Protein AF-A0A8T3YJ23-F1 (afdb_monomer)

pLDDT: mean 70.19, std 19.35, range [35.41, 94.62]

Radius of gyration: 17.95 Å; Cα contacts (8 Å, |Δi|>4): 116; chains: 1; bounding box: 32×32×65 Å

Structure (mmCIF, N/CA/C/O backbone):
data_AF-A0A8T3YJ23-F1
#
_entry.id   AF-A0A8T3YJ23-F1
#
loop_
_atom_site.group_PDB
_atom_site.id
_atom_site.type_symbol
_atom_site.label_atom_id
_atom_site.label_alt_id
_atom_site.label_comp_id
_atom_site.label_asym_id
_atom_site.label_entity_id
_atom_site.label_seq_id
_atom_site.pdbx_PDB_ins_code
_atom_site.Cartn_x
_atom_site.Cartn_y
_atom_site.Cartn_z
_atom_site.occupancy
_atom_site.B_iso_or_equiv
_atom_site.auth_seq_id
_atom_site.auth_comp_id
_atom_site.auth_asym_id
_atom_site.auth_atom_id
_atom_site.pdbx_PDB_model_num
ATOM 1 N N . MET A 1 1 ? -5.416 -10.259 17.444 1.00 73.50 1 MET A N 1
ATOM 2 C CA . MET A 1 1 ? -4.802 -8.979 17.031 1.00 73.50 1 MET A CA 1
ATOM 3 C C . MET A 1 1 ? -5.913 -8.000 16.677 1.00 73.50 1 MET A C 1
ATOM 5 O O . MET A 1 1 ? -6.950 -8.445 16.193 1.00 73.50 1 MET A O 1
ATOM 9 N N . GLN A 1 2 ? -5.760 -6.704 16.951 1.00 79.00 2 GLN A N 1
ATOM 10 C CA . GLN A 1 2 ? -6.809 -5.721 16.630 1.00 79.00 2 GLN A CA 1
ATOM 11 C C . GLN A 1 2 ? -7.000 -5.553 15.119 1.00 79.00 2 GLN A C 1
ATOM 13 O O . GLN A 1 2 ? -8.132 -5.437 14.654 1.00 79.00 2 GLN A O 1
ATOM 18 N N . LEU A 1 3 ? -5.911 -5.655 14.355 1.00 83.75 3 LEU A N 1
ATOM 19 C CA . LEU A 1 3 ? -5.931 -5.581 12.898 1.00 83.75 3 LEU A CA 1
ATOM 20 C C . LEU A 1 3 ? -6.882 -6.609 12.268 1.00 83.75 3 LEU A C 1
ATOM 22 O O . LEU A 1 3 ? -7.741 -6.259 11.462 1.00 83.75 3 LEU A O 1
ATOM 26 N N . THR A 1 4 ? -6.794 -7.872 12.694 1.00 85.56 4 THR A N 1
ATOM 27 C CA . THR A 1 4 ? -7.665 -8.934 12.171 1.00 85.56 4 THR A CA 1
ATOM 28 C C . THR A 1 4 ? -9.125 -8.728 12.564 1.00 85.56 4 THR A C 1
ATOM 30 O O . THR A 1 4 ? -10.010 -9.089 11.797 1.00 85.56 4 THR A O 1
ATOM 33 N N . ARG A 1 5 ? -9.407 -8.097 13.713 1.00 84.00 5 ARG A N 1
ATOM 34 C CA . ARG A 1 5 ? -10.780 -7.717 14.090 1.00 84.00 5 ARG A CA 1
ATOM 35 C C . ARG A 1 5 ? -11.336 -6.616 13.190 1.00 84.00 5 ARG A C 1
ATOM 37 O O . ARG A 1 5 ? -12.499 -6.702 12.814 1.00 84.00 5 ARG A O 1
ATOM 44 N N . ALA A 1 6 ? -10.520 -5.624 12.834 1.00 82.38 6 ALA A N 1
ATOM 45 C CA . ALA A 1 6 ? -10.919 -4.573 11.902 1.00 82.38 6 ALA A CA 1
ATOM 46 C C . ALA A 1 6 ? -11.232 -5.154 10.513 1.00 82.38 6 ALA A C 1
ATOM 48 O O . ALA A 1 6 ? -12.313 -4.917 9.982 1.00 82.38 6 ALA A O 1
ATOM 49 N N . LEU A 1 7 ? -10.341 -5.997 9.978 1.00 86.00 7 LEU A N 1
ATOM 50 C CA . LEU A 1 7 ? -10.494 -6.640 8.664 1.00 86.00 7 LEU A CA 1
ATOM 51 C C . LEU A 1 7 ? -11.601 -7.702 8.607 1.00 86.00 7 LEU A C 1
ATOM 53 O O . LEU A 1 7 ? -12.089 -8.008 7.527 1.00 86.00 7 LEU A O 1
ATOM 57 N N . ARG A 1 8 ? -12.037 -8.259 9.741 1.00 91.00 8 ARG A N 1
ATOM 58 C CA . ARG A 1 8 ? -13.138 -9.238 9.762 1.00 91.00 8 ARG A CA 1
ATOM 59 C C . ARG A 1 8 ? -14.501 -8.607 9.475 1.00 91.00 8 ARG A C 1
ATOM 61 O O . ARG A 1 8 ? -15.426 -9.309 9.081 1.00 91.00 8 ARG A O 1
ATOM 68 N N . ALA A 1 9 ? -14.646 -7.301 9.684 1.00 89.25 9 ALA A N 1
ATOM 69 C CA . ALA A 1 9 ? -15.871 -6.591 9.350 1.00 89.25 9 ALA A CA 1
ATOM 70 C C . ALA A 1 9 ? -15.861 -6.198 7.856 1.00 89.25 9 ALA A C 1
ATOM 72 O O . ALA A 1 9 ? -14.960 -5.469 7.425 1.00 89.25 9 ALA A O 1
ATOM 73 N N . PRO A 1 10 ? -16.874 -6.612 7.065 1.00 89.62 10 PRO A N 1
ATOM 74 C CA . PRO A 1 10 ? -16.835 -6.529 5.602 1.00 89.62 10 PRO A CA 1
ATOM 75 C C . PRO A 1 10 ? -16.703 -5.091 5.099 1.00 8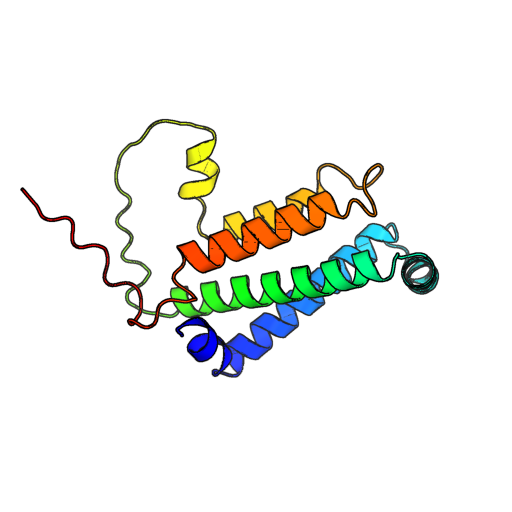9.62 10 PRO A C 1
ATOM 77 O O . PRO A 1 10 ? -15.980 -4.837 4.144 1.00 89.62 10 PRO A O 1
ATOM 80 N N . ARG A 1 11 ? -17.310 -4.123 5.798 1.00 90.81 11 ARG A N 1
ATOM 81 C CA . ARG A 1 11 ? -17.198 -2.694 5.463 1.00 90.81 11 ARG A CA 1
ATOM 82 C C . ARG A 1 11 ? -15.753 -2.181 5.463 1.00 90.81 11 ARG A C 1
ATOM 84 O O . ARG A 1 11 ? -15.382 -1.392 4.605 1.00 90.81 11 ARG A O 1
ATOM 91 N N . TYR A 1 12 ? -14.930 -2.637 6.407 1.00 89.25 12 TYR A N 1
ATOM 92 C CA . TYR A 1 12 ? -13.538 -2.202 6.535 1.00 89.25 12 TYR A CA 1
ATOM 93 C C . TYR A 1 12 ? -12.613 -3.011 5.627 1.00 89.25 12 TYR A C 1
ATOM 95 O O . TYR A 1 12 ? -11.656 -2.455 5.095 1.00 89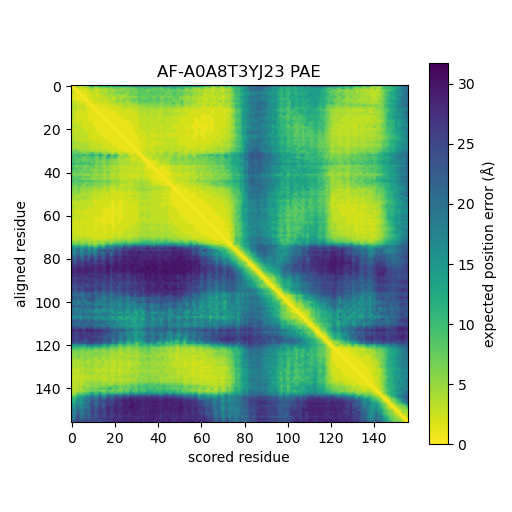.25 12 TYR A O 1
ATOM 103 N N . ALA A 1 13 ? -12.914 -4.289 5.385 1.00 91.56 13 ALA A N 1
ATOM 104 C CA . ALA A 1 13 ? -12.225 -5.069 4.360 1.00 91.56 13 ALA A CA 1
ATOM 105 C C . ALA A 1 13 ? -12.418 -4.457 2.963 1.00 91.56 13 ALA A C 1
ATOM 107 O O . ALA A 1 13 ? -11.442 -4.234 2.252 1.00 91.56 13 ALA A O 1
ATOM 108 N N . LEU A 1 14 ? -13.661 -4.104 2.611 1.00 92.69 14 LEU A N 1
ATOM 109 C CA . LEU A 1 14 ? -13.982 -3.418 1.359 1.00 92.69 14 LEU A CA 1
ATOM 110 C C . LEU A 1 14 ? -13.282 -2.064 1.270 1.00 92.69 14 LEU A C 1
ATOM 112 O O . LEU A 1 14 ? -12.700 -1.756 0.238 1.00 92.69 14 LEU A O 1
ATOM 116 N N . LEU A 1 15 ? -13.270 -1.285 2.356 1.00 90.06 15 LEU A N 1
ATOM 117 C CA . LEU A 1 15 ? -12.561 -0.006 2.383 1.00 90.06 15 LEU A CA 1
ATOM 118 C C . LEU A 1 15 ? -11.045 -0.180 2.208 1.00 90.06 15 LEU A C 1
ATOM 120 O O . LEU A 1 15 ? -10.427 0.613 1.505 1.00 90.06 15 LEU A O 1
ATOM 124 N N . ALA A 1 16 ? -10.450 -1.227 2.789 1.00 92.56 16 ALA A N 1
ATOM 125 C CA . ALA A 1 16 ? -9.035 -1.540 2.595 1.00 92.56 16 ALA A CA 1
ATOM 126 C C . ALA A 1 16 ? -8.734 -1.893 1.133 1.00 92.56 16 ALA A C 1
ATOM 128 O O . ALA A 1 16 ? -7.801 -1.342 0.555 1.00 92.56 16 ALA A O 1
ATOM 129 N N . ALA A 1 17 ? -9.541 -2.772 0.533 1.00 94.62 17 ALA A N 1
ATOM 130 C CA . ALA A 1 17 ? -9.383 -3.185 -0.858 1.00 94.62 17 ALA A CA 1
ATOM 131 C C . ALA A 1 17 ? -9.599 -2.014 -1.828 1.00 94.62 17 ALA A C 1
ATOM 133 O O . ALA A 1 17 ? -8.780 -1.795 -2.717 1.00 94.62 17 ALA A O 1
ATOM 134 N N . ALA A 1 18 ? -10.652 -1.219 -1.622 1.00 93.38 18 ALA A N 1
ATOM 135 C CA . ALA A 1 18 ? -10.951 -0.048 -2.436 1.00 93.38 18 ALA A CA 1
ATOM 136 C C . ALA A 1 18 ? -9.836 1.001 -2.347 1.00 93.38 18 ALA A C 1
ATOM 138 O O . ALA A 1 18 ? -9.401 1.513 -3.373 1.00 93.38 18 ALA A O 1
ATOM 139 N N . ALA A 1 19 ? -9.325 1.285 -1.145 1.00 90.56 19 ALA A N 1
ATOM 140 C CA . ALA A 1 19 ? -8.218 2.219 -0.960 1.00 90.56 19 ALA A CA 1
ATOM 141 C C . ALA A 1 19 ? -6.907 1.712 -1.583 1.00 90.56 19 ALA A C 1
ATOM 143 O O . ALA A 1 19 ? -6.183 2.494 -2.198 1.00 90.56 19 ALA A O 1
ATOM 144 N N . ALA A 1 20 ? -6.612 0.414 -1.459 1.00 92.88 20 ALA A N 1
ATOM 145 C CA . ALA A 1 20 ? -5.442 -0.198 -2.084 1.00 92.88 20 ALA A CA 1
ATOM 146 C C . ALA A 1 20 ? -5.519 -0.123 -3.616 1.00 92.88 20 ALA A C 1
ATOM 148 O O . ALA A 1 20 ? -4.565 0.320 -4.251 1.00 92.88 20 ALA A O 1
ATOM 149 N N . LEU A 1 21 ? -6.667 -0.484 -4.203 1.00 94.1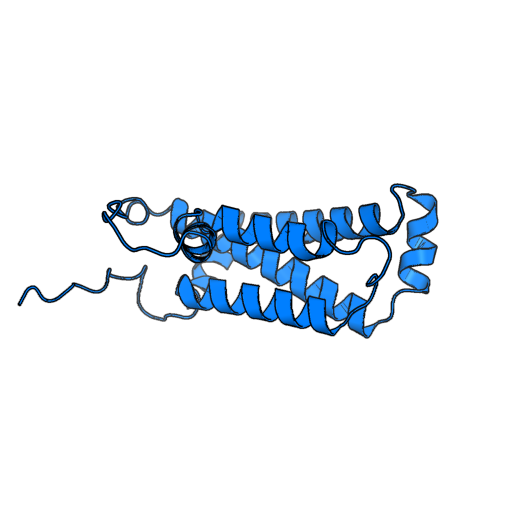2 21 LEU A N 1
ATOM 150 C CA . LEU A 1 21 ? -6.901 -0.391 -5.646 1.00 94.12 21 LEU A CA 1
ATOM 151 C C . LEU A 1 21 ? -6.841 1.055 -6.137 1.00 94.12 21 LEU A C 1
ATOM 153 O O . LEU A 1 21 ? -6.187 1.326 -7.139 1.00 94.12 21 LEU A O 1
ATOM 157 N N . ALA A 1 22 ? -7.479 1.987 -5.428 1.00 91.12 22 ALA A N 1
ATOM 158 C CA . ALA A 1 22 ? -7.456 3.400 -5.785 1.00 91.12 22 ALA A CA 1
ATOM 159 C C . ALA A 1 22 ? -6.024 3.946 -5.809 1.00 91.12 22 ALA A C 1
ATOM 161 O O . ALA A 1 22 ? -5.647 4.610 -6.769 1.00 91.12 22 ALA A O 1
ATOM 162 N N . LEU A 1 23 ? -5.205 3.626 -4.800 1.00 87.38 23 LEU A N 1
ATOM 163 C CA . LEU A 1 23 ? -3.798 4.023 -4.781 1.00 87.38 23 LEU A CA 1
ATOM 164 C C . LEU A 1 23 ? -2.990 3.341 -5.891 1.00 87.38 23 LEU A C 1
ATOM 166 O O . LEU A 1 23 ? -2.194 4.002 -6.555 1.00 87.38 23 LEU A O 1
ATOM 170 N N . PHE A 1 24 ? -3.202 2.042 -6.110 1.00 89.69 24 PHE A N 1
ATOM 171 C CA . PHE A 1 24 ? -2.532 1.299 -7.175 1.00 89.69 24 PHE A CA 1
ATOM 172 C C . PHE A 1 24 ? -2.756 1.967 -8.536 1.00 89.69 24 PHE A C 1
ATOM 174 O O . PHE A 1 24 ? -1.797 2.302 -9.231 1.00 89.69 24 PHE A O 1
ATOM 181 N N . TRP A 1 25 ? -4.021 2.224 -8.875 1.00 89.44 25 TRP A N 1
ATOM 182 C CA . TRP A 1 25 ? -4.403 2.847 -10.137 1.00 89.44 25 TRP A CA 1
ATOM 183 C C . TRP A 1 25 ? -3.963 4.300 -10.235 1.00 89.44 25 TRP A C 1
ATOM 185 O O . TRP A 1 25 ? -3.465 4.698 -11.282 1.00 89.44 25 TRP A O 1
ATOM 195 N N . LEU A 1 26 ? -4.094 5.082 -9.161 1.00 86.75 26 LEU A N 1
ATOM 196 C CA . LEU A 1 26 ? -3.646 6.473 -9.142 1.00 86.75 26 LEU A CA 1
ATOM 197 C C . LEU A 1 26 ? -2.148 6.574 -9.436 1.00 86.75 26 LEU A C 1
ATOM 199 O O . LEU A 1 26 ? -1.729 7.395 -10.250 1.00 86.75 26 LEU A O 1
ATOM 203 N N . TYR A 1 27 ? -1.345 5.720 -8.803 1.00 83.00 27 TYR A N 1
ATOM 204 C CA . TYR A 1 27 ? 0.092 5.702 -9.027 1.00 83.00 27 TYR A CA 1
ATOM 205 C C . TYR A 1 27 ? 0.431 5.223 -10.436 1.00 83.00 27 TYR A C 1
ATOM 207 O O . TYR A 1 27 ? 1.174 5.917 -11.126 1.00 83.00 27 TYR A O 1
ATOM 215 N N . ALA A 1 28 ? -0.142 4.096 -10.881 1.00 86.12 28 ALA A N 1
ATOM 216 C CA . ALA A 1 28 ? 0.063 3.585 -12.233 1.00 86.12 28 ALA A CA 1
ATOM 217 C C . ALA A 1 28 ? -0.247 4.683 -13.255 1.00 86.12 28 ALA A C 1
ATOM 219 O O . ALA A 1 28 ? 0.630 5.063 -14.018 1.00 86.12 28 ALA A O 1
ATOM 220 N N . TYR A 1 29 ? -1.428 5.297 -13.167 1.00 84.88 29 TYR A N 1
ATOM 221 C CA . TYR A 1 29 ? -1.864 6.386 -14.037 1.00 84.88 29 TYR A CA 1
ATOM 222 C C . TYR A 1 29 ? -0.927 7.605 -14.010 1.00 84.88 29 TYR A C 1
ATOM 224 O O . TYR A 1 29 ? -0.601 8.155 -15.064 1.00 84.88 29 TYR A O 1
ATOM 232 N N . SER A 1 30 ? -0.434 7.996 -12.829 1.00 82.00 30 SER A N 1
ATOM 233 C CA . SER A 1 30 ? 0.531 9.097 -12.698 1.00 82.00 30 SER A CA 1
ATOM 234 C C . SER A 1 30 ? 1.894 8.785 -13.329 1.00 82.00 30 SER A C 1
ATOM 236 O O . SER A 1 30 ? 2.505 9.669 -13.925 1.00 82.00 30 SER A O 1
ATOM 238 N N . GLN A 1 31 ? 2.356 7.531 -13.252 1.00 82.19 31 GLN A N 1
ATOM 239 C CA . GLN A 1 31 ? 3.624 7.090 -13.843 1.00 82.19 31 GLN A CA 1
ATOM 240 C C . GLN A 1 31 ? 3.562 7.044 -15.367 1.00 82.19 31 GLN A C 1
ATOM 242 O O . GLN A 1 31 ? 4.574 7.253 -16.030 1.00 82.19 31 GLN A O 1
ATOM 247 N N . VAL A 1 32 ? 2.373 6.826 -15.932 1.00 84.69 32 VAL A N 1
ATOM 248 C CA . VAL A 1 32 ? 2.172 6.861 -17.383 1.00 84.69 32 VAL A CA 1
ATOM 249 C C . VAL A 1 32 ? 1.888 8.255 -17.946 1.00 84.69 32 VAL A C 1
ATOM 251 O O . VAL A 1 32 ? 1.375 8.381 -19.058 1.00 84.69 32 VAL A O 1
ATOM 254 N N . LEU A 1 33 ? 2.218 9.313 -17.193 1.00 81.12 33 LEU A N 1
ATOM 255 C CA . LEU A 1 33 ? 1.980 10.710 -17.576 1.00 81.12 33 LEU A CA 1
ATOM 256 C C . LEU A 1 33 ? 0.523 10.965 -17.988 1.00 81.12 33 LEU A C 1
ATOM 258 O O . LEU A 1 33 ? 0.260 11.759 -18.888 1.00 81.12 33 LEU A O 1
ATOM 262 N N . PHE A 1 34 ? -0.425 10.297 -17.323 1.00 81.62 34 PHE A N 1
ATOM 263 C CA . PHE A 1 34 ? -1.860 10.422 -17.586 1.00 81.62 34 PHE A CA 1
ATOM 264 C C . PHE A 1 34 ? -2.311 9.889 -18.967 1.00 81.62 34 PHE A C 1
ATOM 266 O O . PHE A 1 34 ? -3.429 10.166 -19.401 1.00 81.62 34 PHE A O 1
ATOM 273 N N . ILE A 1 35 ? -1.486 9.083 -19.652 1.00 87.50 35 ILE A N 1
ATOM 274 C CA . ILE A 1 35 ? -1.814 8.460 -20.946 1.00 87.50 35 ILE A CA 1
ATOM 275 C C . ILE A 1 35 ? -2.165 6.980 -20.740 1.00 87.50 35 ILE A C 1
ATOM 277 O O . ILE A 1 35 ? -1.288 6.133 -20.580 1.00 87.50 35 ILE A O 1
ATOM 281 N N . TRP A 1 36 ? -3.459 6.643 -20.800 1.00 85.75 36 TRP A N 1
ATOM 282 C CA . TRP A 1 36 ? -3.961 5.272 -20.580 1.00 85.75 36 TRP A CA 1
ATOM 283 C C . TRP A 1 36 ? -3.376 4.224 -21.536 1.00 85.75 36 TRP A C 1
ATOM 285 O O . TRP A 1 36 ? -3.183 3.078 -21.145 1.00 85.75 36 TRP A O 1
ATOM 295 N N . GLN A 1 37 ? -3.055 4.614 -22.770 1.00 90.75 37 GLN A N 1
ATOM 296 C CA . GLN A 1 37 ? -2.521 3.716 -23.805 1.00 90.75 37 GLN A CA 1
ATOM 297 C C . GLN A 1 37 ? -1.123 3.181 -23.473 1.00 90.75 37 GLN A C 1
ATOM 299 O O . GLN A 1 37 ? -0.715 2.144 -23.979 1.00 90.75 37 GLN A O 1
ATOM 304 N N . ASN A 1 38 ? -0.388 3.869 -22.602 1.00 88.12 38 ASN A N 1
ATOM 305 C CA . ASN A 1 38 ? 0.973 3.490 -22.248 1.00 88.12 38 ASN A CA 1
ATOM 306 C C . ASN A 1 38 ? 1.014 2.515 -21.053 1.00 88.12 38 ASN A C 1
ATOM 308 O O . ASN A 1 38 ? 2.096 2.138 -20.603 1.00 88.12 38 ASN A O 1
ATOM 312 N N . LEU A 1 39 ? -0.141 2.140 -20.487 1.00 87.06 39 LEU A N 1
ATOM 313 C CA . LEU A 1 39 ? -0.206 1.326 -19.270 1.00 87.06 39 LEU A CA 1
ATOM 314 C C . LEU A 1 39 ? 0.350 -0.085 -19.513 1.00 87.06 39 LEU A C 1
ATOM 316 O O . LEU A 1 39 ? 1.075 -0.612 -18.668 1.00 87.06 39 LEU A O 1
ATOM 320 N N . ASP A 1 40 ? 0.113 -0.637 -20.704 1.00 88.81 40 ASP A N 1
ATOM 321 C CA . ASP A 1 40 ? 0.682 -1.914 -21.147 1.00 88.81 40 ASP A CA 1
ATOM 322 C C . ASP A 1 40 ? 2.215 -1.856 -21.195 1.00 88.81 40 ASP A C 1
ATOM 324 O O . ASP A 1 40 ? 2.900 -2.764 -20.721 1.00 88.81 40 ASP A O 1
ATOM 328 N N . LEU A 1 41 ? 2.762 -0.743 -21.697 1.00 85.69 41 LEU A N 1
ATOM 329 C CA . LEU A 1 41 ? 4.202 -0.499 -21.751 1.00 85.69 41 LEU A CA 1
ATOM 330 C C . LEU A 1 41 ? 4.794 -0.363 -20.342 1.00 85.69 41 LEU A C 1
ATOM 332 O O . LEU A 1 41 ? 5.855 -0.916 -20.056 1.00 85.69 41 LEU A O 1
ATOM 336 N N . TRP A 1 42 ? 4.093 0.329 -19.441 1.00 85.75 42 TRP A N 1
ATOM 337 C CA . TRP A 1 42 ? 4.506 0.463 -18.045 1.00 85.75 42 TRP A CA 1
ATOM 338 C C . TRP A 1 42 ? 4.565 -0.898 -17.340 1.00 85.75 42 TRP A C 1
ATOM 340 O O . TRP A 1 42 ? 5.569 -1.208 -16.701 1.00 85.75 42 TRP A O 1
ATOM 350 N N . LEU A 1 43 ? 3.545 -1.744 -17.514 1.00 86.31 43 LEU A N 1
ATOM 351 C CA . LEU A 1 43 ? 3.520 -3.110 -16.976 1.00 86.31 43 LEU A CA 1
ATOM 352 C C . LEU A 1 43 ? 4.605 -4.006 -17.587 1.00 86.31 43 LEU A C 1
ATOM 354 O O . LEU A 1 43 ? 5.169 -4.839 -16.877 1.00 86.31 43 LEU A O 1
ATOM 358 N N . ALA A 1 44 ? 4.915 -3.834 -18.873 1.00 87.00 44 ALA A N 1
ATOM 359 C CA . ALA A 1 44 ? 5.947 -4.608 -19.558 1.00 87.00 44 ALA A CA 1
ATOM 360 C C . ALA A 1 44 ? 7.371 -4.240 -19.105 1.00 87.00 44 ALA A C 1
ATOM 362 O O . ALA A 1 44 ? 8.229 -5.118 -19.002 1.00 87.00 44 ALA A O 1
ATOM 363 N N . ILE A 1 45 ? 7.627 -2.957 -18.828 1.00 86.38 45 ILE A N 1
ATOM 364 C CA . ILE A 1 45 ? 8.961 -2.444 -18.475 1.00 86.38 45 ILE A CA 1
ATOM 365 C C . ILE A 1 45 ? 9.203 -2.465 -16.957 1.00 86.38 45 ILE A C 1
ATOM 367 O O . ILE A 1 45 ? 10.353 -2.527 -16.515 1.00 86.38 45 ILE A O 1
ATOM 371 N N . ALA A 1 46 ? 8.149 -2.437 -16.135 1.00 81.81 46 ALA A N 1
ATOM 372 C CA . ALA A 1 46 ? 8.280 -2.409 -14.683 1.00 81.81 46 ALA A CA 1
ATOM 373 C C . ALA A 1 46 ? 9.046 -3.643 -14.152 1.00 81.81 46 ALA A C 1
ATOM 375 O O . ALA A 1 46 ? 8.614 -4.785 -14.346 1.00 81.81 46 ALA A O 1
ATOM 376 N N . PRO A 1 47 ? 10.151 -3.454 -13.399 1.00 86.12 47 PRO A N 1
ATOM 377 C CA . PRO A 1 47 ? 10.846 -4.557 -12.752 1.00 86.12 47 PRO A CA 1
ATOM 378 C C . PRO A 1 47 ? 9.892 -5.310 -11.822 1.00 86.12 47 PRO A C 1
ATOM 380 O O . PRO A 1 47 ? 9.296 -4.712 -10.922 1.00 86.12 47 PRO A O 1
ATOM 383 N N . ARG A 1 48 ? 9.788 -6.635 -11.988 1.00 86.62 48 ARG A N 1
ATOM 384 C CA . ARG A 1 48 ? 8.850 -7.488 -11.227 1.00 86.62 48 ARG A CA 1
ATOM 385 C C . ARG A 1 48 ? 8.965 -7.306 -9.710 1.00 86.62 48 ARG A C 1
ATOM 387 O O . ARG A 1 48 ? 7.958 -7.323 -9.010 1.00 86.62 48 ARG A O 1
ATOM 394 N N . VAL A 1 49 ? 10.183 -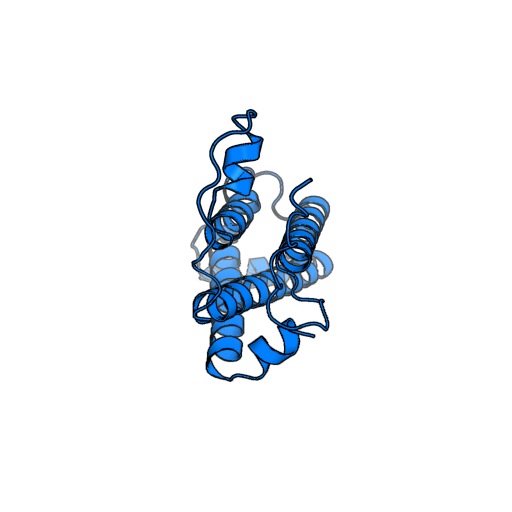7.086 -9.208 1.00 86.94 49 VAL A N 1
ATOM 395 C CA . VAL A 1 49 ? 10.451 -6.829 -7.782 1.00 86.94 49 VAL A CA 1
ATOM 396 C C . VAL A 1 49 ? 9.805 -5.523 -7.319 1.00 86.94 49 VAL A C 1
ATOM 398 O O . VAL A 1 49 ? 9.144 -5.493 -6.284 1.00 86.94 49 VAL A O 1
ATOM 401 N N . ASN A 1 50 ? 9.944 -4.450 -8.098 1.00 83.81 50 ASN A N 1
ATOM 402 C CA . ASN A 1 50 ? 9.357 -3.156 -7.760 1.00 83.81 50 ASN A CA 1
ATOM 403 C C . ASN A 1 50 ? 7.837 -3.171 -7.886 1.00 83.81 50 ASN A C 1
ATOM 405 O O . ASN A 1 50 ? 7.163 -2.598 -7.036 1.00 83.81 50 ASN A O 1
ATOM 409 N N . LEU A 1 51 ? 7.301 -3.879 -8.882 1.00 86.94 51 LEU A N 1
ATOM 410 C CA . LEU A 1 51 ? 5.864 -4.103 -8.999 1.00 86.94 51 LEU A CA 1
ATOM 411 C C . LEU A 1 51 ? 5.324 -4.849 -7.768 1.00 86.94 51 LEU A C 1
ATOM 413 O O . LEU A 1 51 ? 4.329 -4.432 -7.181 1.00 86.94 51 LEU A O 1
ATOM 417 N N . GLY A 1 52 ? 6.019 -5.901 -7.321 1.00 90.19 52 GLY A N 1
ATOM 418 C CA . GLY A 1 52 ? 5.668 -6.636 -6.104 1.00 90.19 52 GLY A CA 1
ATOM 419 C C . GLY A 1 52 ? 5.699 -5.761 -4.847 1.00 90.19 52 GLY A C 1
ATOM 420 O O . GLY A 1 52 ? 4.750 -5.774 -4.063 1.00 90.19 52 GLY A O 1
ATOM 421 N N . LEU A 1 53 ? 6.746 -4.948 -4.676 1.00 87.31 53 LEU A N 1
ATOM 422 C CA . LEU A 1 53 ? 6.838 -3.987 -3.571 1.00 87.31 53 LEU A CA 1
ATOM 423 C C . LEU A 1 53 ? 5.731 -2.936 -3.626 1.00 87.31 53 LEU A C 1
ATOM 425 O O . LEU A 1 53 ? 5.178 -2.578 -2.590 1.00 87.31 53 LEU A O 1
ATOM 429 N N . PHE A 1 54 ? 5.378 -2.468 -4.819 1.00 86.25 54 PHE A N 1
ATOM 430 C CA . PHE A 1 54 ? 4.308 -1.501 -5.005 1.00 86.25 54 PHE A CA 1
ATOM 431 C C . PHE A 1 54 ? 2.928 -2.089 -4.662 1.00 86.25 54 PHE A C 1
ATOM 433 O O . PHE A 1 54 ? 2.123 -1.454 -3.975 1.00 86.25 54 PHE A O 1
ATOM 440 N N . ILE A 1 55 ? 2.668 -3.339 -5.053 1.00 90.81 55 ILE A N 1
ATOM 441 C CA . ILE A 1 55 ? 1.462 -4.075 -4.649 1.00 90.81 55 ILE A CA 1
ATOM 442 C C . ILE A 1 55 ? 1.428 -4.250 -3.122 1.00 90.81 55 ILE A C 1
ATOM 444 O O . ILE A 1 55 ? 0.408 -3.983 -2.488 1.00 90.81 55 ILE A O 1
ATOM 448 N N . ALA A 1 56 ? 2.548 -4.631 -2.501 1.00 90.75 56 ALA A N 1
ATOM 449 C CA . ALA A 1 56 ? 2.630 -4.760 -1.047 1.00 90.75 56 ALA A CA 1
ATOM 450 C C . ALA A 1 56 ? 2.391 -3.418 -0.332 1.00 90.75 56 ALA A C 1
ATOM 452 O O . ALA A 1 56 ? 1.651 -3.355 0.651 1.00 90.75 56 ALA A O 1
ATOM 453 N N . PHE A 1 57 ? 2.976 -2.335 -0.846 1.00 87.50 57 PHE A N 1
ATOM 454 C CA . PHE A 1 57 ? 2.797 -0.980 -0.332 1.00 87.50 57 PHE A CA 1
ATOM 455 C C . PHE A 1 57 ? 1.340 -0.517 -0.425 1.00 87.50 57 PHE A C 1
ATOM 457 O O . PHE A 1 57 ? 0.775 -0.070 0.572 1.00 87.50 57 PHE A O 1
ATOM 464 N N . SER A 1 58 ? 0.705 -0.665 -1.590 1.00 89.38 58 SER A N 1
ATOM 465 C CA . SER A 1 58 ? -0.699 -0.284 -1.791 1.00 89.38 58 SER A CA 1
ATOM 466 C C . SER A 1 58 ? -1.652 -1.096 -0.908 1.00 89.38 58 SER A C 1
ATOM 468 O O . SER A 1 58 ? -2.553 -0.523 -0.288 1.00 89.38 58 SER A O 1
ATOM 470 N N . ALA A 1 59 ? -1.408 -2.400 -0.746 1.00 92.56 59 ALA A N 1
ATOM 471 C CA . ALA A 1 59 ? -2.152 -3.240 0.189 1.00 92.56 59 ALA A CA 1
ATOM 472 C C . ALA A 1 59 ? -1.994 -2.763 1.645 1.00 92.56 59 ALA A C 1
ATOM 474 O O . ALA A 1 59 ? -2.989 -2.572 2.349 1.00 92.56 59 ALA A O 1
ATOM 475 N N . LEU A 1 60 ? -0.759 -2.511 2.096 1.00 89.19 60 LEU A N 1
ATOM 476 C CA . LEU A 1 60 ? -0.478 -1.991 3.440 1.00 89.19 60 LEU A CA 1
ATOM 477 C C . LEU A 1 60 ? -1.112 -0.621 3.675 1.00 89.19 60 LEU A C 1
ATOM 479 O O . LEU A 1 60 ? -1.63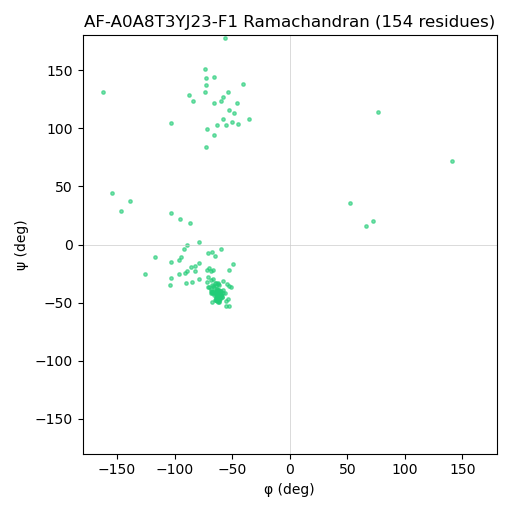7 -0.364 4.760 1.00 89.19 60 LEU A O 1
ATOM 483 N N . PHE A 1 61 ? -1.106 0.247 2.669 1.00 87.94 61 PHE A N 1
ATOM 484 C CA . PHE A 1 61 ? -1.756 1.547 2.729 1.00 87.94 61 PHE A CA 1
ATOM 485 C C . PHE A 1 61 ? -3.268 1.408 2.938 1.00 87.94 61 PHE A C 1
ATOM 487 O O . PHE A 1 61 ? -3.818 2.000 3.870 1.00 87.94 61 PHE A O 1
ATOM 494 N N . GLY A 1 62 ? -3.932 0.569 2.137 1.00 87.62 62 GLY A N 1
ATOM 495 C CA . GLY A 1 62 ? -5.362 0.301 2.279 1.00 87.62 62 GLY A CA 1
ATOM 496 C C . GLY A 1 62 ? -5.716 -0.274 3.652 1.00 87.62 62 GLY A C 1
ATOM 497 O O . GLY A 1 62 ? -6.648 0.195 4.310 1.00 87.62 62 GLY A O 1
ATOM 498 N N . ILE A 1 63 ? -4.920 -1.229 4.141 1.00 90.31 63 ILE A N 1
ATOM 499 C CA . ILE A 1 63 ? -5.059 -1.796 5.489 1.00 90.31 63 ILE A CA 1
ATOM 500 C C . ILE A 1 63 ? -4.910 -0.709 6.562 1.00 90.31 63 ILE A C 1
ATOM 502 O O . ILE A 1 63 ? -5.702 -0.656 7.503 1.00 90.31 63 ILE A O 1
ATOM 506 N N . THR A 1 64 ? -3.927 0.178 6.414 1.00 86.25 64 THR A N 1
ATOM 507 C CA . THR A 1 64 ? -3.664 1.265 7.364 1.00 86.25 64 THR A CA 1
ATOM 508 C C . THR A 1 64 ? -4.828 2.251 7.419 1.00 86.25 64 THR A C 1
ATOM 510 O O . THR A 1 64 ? -5.318 2.548 8.509 1.00 86.25 64 THR A O 1
ATOM 513 N N . LEU A 1 65 ? -5.334 2.704 6.267 1.00 85.69 65 LEU A N 1
ATOM 514 C CA . LEU A 1 65 ? -6.502 3.590 6.207 1.00 85.69 65 LEU A CA 1
ATOM 515 C C . LEU A 1 65 ? -7.755 2.935 6.790 1.00 85.69 65 LEU A C 1
ATOM 517 O O . LEU A 1 65 ? -8.488 3.557 7.560 1.00 85.69 65 LEU A O 1
ATOM 521 N N . SER A 1 66 ? -7.984 1.666 6.466 1.00 87.81 66 SER A N 1
ATOM 522 C CA . SER A 1 66 ? -9.111 0.904 6.994 1.00 87.81 66 SER A CA 1
ATOM 523 C C . SER A 1 66 ? -9.054 0.751 8.510 1.00 87.81 66 SER A C 1
ATOM 525 O O . SER A 1 66 ? -10.043 0.994 9.207 1.00 87.81 66 SER A O 1
ATOM 527 N N . TYR A 1 67 ? -7.876 0.439 9.047 1.00 85.00 67 TYR A N 1
ATOM 528 C CA . TYR A 1 67 ? -7.666 0.333 10.483 1.00 85.00 67 TYR A CA 1
ATOM 529 C C . TYR A 1 67 ? -7.873 1.675 11.199 1.00 85.00 67 TYR A C 1
ATOM 531 O O . TYR A 1 67 ? -8.511 1.731 12.250 1.00 85.00 67 TYR A O 1
ATOM 539 N N . GLN A 1 68 ? -7.416 2.779 10.607 1.00 81.81 68 GLN A N 1
ATOM 540 C CA . GLN A 1 68 ? -7.678 4.121 11.127 1.00 81.81 68 GLN A CA 1
ATOM 541 C C . GLN A 1 68 ? -9.171 4.474 11.115 1.00 81.81 68 GLN A C 1
ATOM 543 O O . GLN A 1 68 ? -9.679 5.028 12.093 1.00 81.81 68 GLN A O 1
ATOM 548 N N . ALA A 1 69 ? -9.891 4.131 10.044 1.00 82.38 69 ALA A N 1
ATOM 549 C CA . ALA A 1 69 ? -11.338 4.318 9.964 1.00 82.38 69 ALA A CA 1
ATOM 550 C C . ALA A 1 69 ? -12.076 3.479 11.023 1.00 82.38 69 ALA A C 1
ATOM 552 O O . ALA A 1 69 ? -13.023 3.958 11.650 1.00 82.38 69 ALA A O 1
ATOM 553 N N . TRP A 1 70 ? -11.617 2.249 11.273 1.00 83.31 70 TRP A N 1
ATOM 554 C CA . TRP A 1 70 ? -12.138 1.392 12.339 1.00 83.31 70 TRP A CA 1
ATOM 555 C C . TRP A 1 70 ? -11.900 1.984 13.729 1.00 83.31 70 TRP A C 1
ATOM 557 O O . TRP A 1 70 ? -12.824 2.008 14.539 1.00 83.31 70 TRP A O 1
ATOM 567 N N . LEU A 1 71 ? -10.702 2.512 13.997 1.00 78.94 71 LEU A N 1
ATOM 568 C CA . LEU A 1 71 ? -10.388 3.176 15.264 1.00 78.94 71 LEU A CA 1
ATOM 569 C C . LEU A 1 71 ? -11.250 4.423 15.487 1.00 78.94 71 LEU A C 1
ATOM 571 O O . LEU A 1 71 ? -11.787 4.592 16.577 1.00 78.94 71 LEU A O 1
ATOM 575 N N . ARG A 1 72 ? -11.444 5.268 14.464 1.00 73.88 72 ARG A N 1
ATOM 576 C CA . ARG A 1 72 ? -12.306 6.464 14.558 1.00 73.88 72 ARG A CA 1
ATOM 577 C C . ARG A 1 72 ? -13.765 6.132 14.846 1.00 73.88 72 ARG A C 1
ATOM 579 O O . ARG A 1 72 ? -14.433 6.884 15.544 1.00 73.88 72 ARG A O 1
ATOM 586 N N . ALA A 1 73 ? -14.255 5.012 14.324 1.00 73.50 73 ALA A N 1
ATOM 587 C CA . ALA A 1 73 ? -15.617 4.560 14.577 1.00 73.50 73 ALA A CA 1
ATOM 588 C C . ALA A 1 73 ? -15.829 4.056 16.017 1.00 73.50 73 ALA A C 1
ATOM 590 O O . ALA A 1 73 ? -16.964 3.766 16.396 1.00 73.50 73 ALA A O 1
ATOM 591 N N . GLN A 1 74 ? -14.768 3.930 16.826 1.00 70.12 74 GLN A N 1
ATOM 592 C CA . GLN A 1 74 ? -14.906 3.557 18.226 1.00 70.12 74 GLN A CA 1
ATOM 593 C C . GLN A 1 74 ? -15.127 4.785 19.116 1.00 70.12 74 GLN A C 1
ATOM 595 O O . GLN A 1 74 ? -14.301 5.700 19.125 1.00 70.12 74 GLN A O 1
ATOM 600 N N . PRO A 1 75 ? -16.163 4.772 19.973 1.00 55.53 75 PRO A N 1
ATOM 601 C CA . PRO A 1 75 ? -16.558 5.927 20.786 1.00 55.53 75 PRO A CA 1
ATOM 602 C C . PRO A 1 75 ? -15.512 6.360 21.832 1.00 55.53 75 PRO A C 1
ATOM 604 O O . PRO A 1 75 ? -15.641 7.426 22.421 1.00 55.53 75 PRO A O 1
ATOM 607 N N . LYS A 1 76 ? -14.455 5.568 22.066 1.00 53.22 76 LYS A N 1
ATOM 608 C CA . LYS A 1 76 ? -13.367 5.893 23.009 1.00 53.22 76 LYS A CA 1
ATOM 609 C C . LYS A 1 76 ? -12.148 6.566 22.359 1.00 53.22 76 LYS A C 1
ATOM 611 O O . LYS A 1 76 ? -11.281 7.049 23.081 1.00 53.22 76 LYS A O 1
ATOM 616 N N . ALA A 1 77 ? -12.057 6.609 21.026 1.00 49.47 77 ALA A N 1
ATOM 617 C CA . ALA A 1 77 ? -10.854 7.070 20.323 1.00 49.47 77 ALA A CA 1
ATOM 618 C C . ALA A 1 77 ? -10.742 8.605 20.194 1.00 49.47 77 ALA A C 1
ATOM 620 O O . ALA A 1 77 ? -9.644 9.124 20.005 1.00 49.47 77 ALA A O 1
ATOM 621 N N . CYS A 1 78 ? -11.842 9.349 20.363 1.00 45.41 78 CYS A N 1
ATOM 622 C CA . CYS A 1 78 ? -11.880 10.816 20.250 1.00 45.41 78 CYS A CA 1
ATOM 623 C C . CYS A 1 78 ? -11.745 11.567 21.592 1.00 45.41 78 CYS A C 1
ATOM 625 O O . CYS A 1 78 ? -12.117 12.729 21.688 1.00 45.41 78 CYS A O 1
ATOM 627 N N . SER A 1 79 ? -11.180 10.934 22.626 1.00 39.38 79 SER A N 1
ATOM 628 C CA . SER A 1 79 ? -10.818 11.585 23.900 1.00 39.38 79 SER A CA 1
ATOM 629 C C . SER A 1 79 ? -9.304 11.857 24.007 1.00 39.38 79 SER A C 1
ATOM 631 O O . SER A 1 79 ? -8.740 11.906 25.106 1.00 39.38 79 SER A O 1
ATOM 633 N N . LEU A 1 80 ? -8.605 12.026 22.882 1.00 42.84 80 LEU A N 1
ATOM 634 C CA . LEU A 1 80 ? -7.229 12.526 22.886 1.00 42.84 80 LEU A CA 1
ATOM 635 C C . LEU A 1 80 ? -7.262 14.023 23.210 1.00 42.84 80 LEU A C 1
ATOM 637 O O . LEU A 1 80 ? -7.299 14.879 22.333 1.00 42.84 80 LEU A O 1
ATOM 641 N N . LYS A 1 81 ? -7.308 14.311 24.512 1.00 36.06 81 LYS A N 1
ATOM 642 C CA . LYS A 1 81 ? -7.118 15.633 25.106 1.00 36.06 81 LYS A CA 1
ATOM 643 C C . LYS A 1 81 ? -5.850 16.227 24.489 1.00 36.06 81 LYS A C 1
ATOM 645 O O . LYS A 1 81 ? -4.769 15.676 24.699 1.00 36.06 81 LYS A O 1
ATOM 650 N N . ALA A 1 82 ? -5.993 17.295 23.705 1.00 36.66 82 ALA A N 1
ATOM 651 C CA . ALA A 1 82 ? -4.873 18.062 23.179 1.00 36.66 82 ALA A CA 1
ATOM 652 C C . ALA A 1 82 ? -4.006 18.506 24.367 1.00 36.66 82 ALA A C 1
ATOM 654 O O . ALA A 1 82 ? -4.397 19.367 25.155 1.00 36.66 82 ALA A O 1
ATOM 655 N N . GLY A 1 83 ? -2.883 17.819 24.571 1.00 36.34 83 GLY A N 1
ATOM 656 C CA . GLY A 1 83 ? -1.914 18.176 25.594 1.00 36.34 83 GLY A CA 1
ATOM 657 C C . GLY A 1 83 ? -1.167 19.429 25.143 1.00 36.34 83 GLY A C 1
ATOM 658 O O . GLY A 1 83 ? -0.717 19.465 2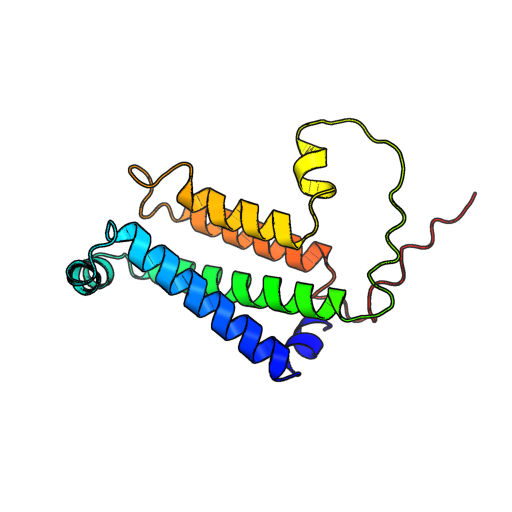3.996 1.00 36.34 83 GLY A O 1
ATOM 659 N N . PRO A 1 84 ? -1.032 20.455 25.996 1.00 45.09 84 PRO A N 1
ATOM 660 C CA . PRO A 1 84 ? -0.227 21.610 25.659 1.00 45.09 84 PRO A CA 1
ATOM 661 C C . PRO A 1 84 ? 1.260 21.221 25.710 1.00 45.09 84 PRO A C 1
ATOM 663 O O . PRO A 1 84 ? 1.694 20.567 26.654 1.00 45.09 84 PRO A O 1
ATOM 666 N N . GLN A 1 85 ? 2.009 21.695 24.708 1.00 43.62 85 GLN A N 1
ATOM 667 C CA . GLN A 1 85 ? 3.468 21.888 24.694 1.00 43.62 85 GLN A CA 1
ATOM 668 C C . GLN A 1 85 ? 4.362 20.641 24.526 1.00 43.62 85 GLN A C 1
ATOM 670 O O . GLN A 1 85 ? 4.515 19.832 25.434 1.00 43.62 85 GLN A O 1
ATOM 675 N N . ALA A 1 86 ? 5.071 20.574 23.391 1.00 36.34 86 ALA A N 1
ATOM 676 C CA . ALA A 1 86 ? 6.508 20.278 23.359 1.00 36.34 86 ALA A CA 1
ATOM 677 C C . ALA A 1 86 ? 7.113 20.694 22.004 1.00 36.34 86 ALA A C 1
ATOM 679 O O . ALA A 1 86 ? 6.562 20.420 20.938 1.00 36.34 86 ALA A O 1
ATOM 680 N N . ALA A 1 87 ? 8.227 21.412 22.098 1.00 40.47 87 ALA A N 1
ATOM 681 C CA . ALA A 1 87 ? 8.959 22.101 21.049 1.00 40.47 87 ALA A CA 1
ATOM 682 C C . ALA A 1 87 ? 9.586 21.161 20.002 1.00 40.47 87 ALA A C 1
ATOM 684 O O . ALA A 1 87 ? 10.076 20.086 20.337 1.00 40.47 87 ALA A O 1
ATOM 685 N N . GLY A 1 88 ? 9.610 21.606 18.740 1.00 36.69 88 GLY A N 1
ATOM 686 C CA . GLY A 1 88 ? 10.256 20.902 17.628 1.00 36.69 88 GLY A CA 1
ATOM 687 C C . GLY A 1 88 ? 9.436 20.993 16.343 1.00 36.69 88 GLY A C 1
ATOM 688 O O . GLY A 1 88 ? 8.839 20.012 15.913 1.00 36.69 88 GLY A O 1
ATOM 689 N N . THR A 1 89 ? 9.395 22.175 15.732 1.00 40.41 89 THR A N 1
ATOM 690 C CA . THR A 1 89 ? 8.461 22.610 14.672 1.00 40.41 89 THR A CA 1
ATOM 691 C C . THR A 1 89 ? 8.471 21.775 13.373 1.00 40.41 89 THR A C 1
ATOM 693 O O . THR A 1 89 ? 7.623 21.981 12.515 1.00 40.41 89 THR A O 1
ATOM 696 N N . LEU A 1 90 ? 9.351 20.776 13.239 1.00 42.94 90 LEU A N 1
ATOM 697 C CA . LEU A 1 90 ? 9.330 19.785 12.148 1.00 42.94 90 LEU A CA 1
ATOM 698 C C . LEU A 1 90 ? 8.781 18.410 12.576 1.00 42.94 90 LEU A C 1
ATOM 700 O O . LEU A 1 90 ? 8.069 17.765 11.812 1.00 42.94 90 LEU A O 1
ATOM 704 N N . LEU A 1 91 ? 9.031 17.976 13.816 1.00 37.03 91 LEU A N 1
ATOM 705 C CA . LEU A 1 91 ? 8.517 16.711 14.362 1.00 37.03 91 LEU A CA 1
ATOM 706 C C . LEU A 1 91 ? 7.052 16.826 14.802 1.00 37.03 91 LEU A C 1
ATOM 708 O O . LEU A 1 91 ? 6.295 15.862 14.697 1.00 37.03 91 LEU A O 1
ATOM 712 N N . SER A 1 92 ? 6.614 18.013 15.224 1.00 35.41 92 SER A N 1
ATOM 713 C CA . SER A 1 92 ? 5.221 18.254 15.621 1.00 35.41 92 SER A CA 1
ATOM 714 C C . SER A 1 92 ? 4.241 18.193 14.442 1.00 35.41 92 SER A C 1
ATOM 716 O O . SER A 1 92 ? 3.071 17.866 14.645 1.00 35.41 92 SER A O 1
ATOM 718 N N . PHE A 1 93 ? 4.711 18.407 13.205 1.00 39.75 93 PHE A N 1
ATOM 719 C CA . PHE A 1 93 ? 3.908 18.206 11.993 1.00 39.75 93 PHE A CA 1
ATOM 720 C C . PHE A 1 93 ? 3.596 16.720 11.746 1.00 39.75 93 PHE A C 1
ATOM 722 O O . PHE A 1 93 ? 2.522 16.400 11.252 1.00 39.75 93 PHE A O 1
ATOM 729 N N . LEU A 1 94 ? 4.484 15.810 12.162 1.00 41.31 94 LEU A N 1
ATOM 730 C CA . LEU A 1 94 ? 4.286 14.357 12.071 1.00 41.31 94 LEU A CA 1
ATOM 731 C C . LEU A 1 94 ? 3.440 13.776 13.217 1.00 41.31 94 LEU A C 1
ATOM 733 O O . LEU A 1 94 ? 2.870 12.699 13.061 1.00 41.31 94 LEU A O 1
ATOM 737 N N . VAL A 1 95 ? 3.358 14.456 14.367 1.00 38.47 95 VAL A N 1
ATOM 738 C CA . VAL A 1 95 ? 2.726 13.914 15.589 1.00 38.47 95 VAL A CA 1
ATOM 739 C C . VAL A 1 95 ? 1.323 14.482 15.849 1.00 38.47 95 VAL A C 1
ATOM 741 O O . VAL A 1 95 ? 0.486 13.787 16.422 1.00 38.47 95 VAL A O 1
ATOM 744 N N . VAL A 1 96 ? 1.038 15.717 15.418 1.00 37.94 96 VAL A N 1
ATOM 745 C CA . VAL A 1 96 ? -0.280 16.374 15.602 1.00 37.94 96 VAL A CA 1
ATOM 746 C C . VAL A 1 96 ? -1.179 16.220 14.374 1.00 37.94 96 VAL A C 1
ATOM 748 O O . VAL A 1 96 ? -2.391 16.432 14.431 1.00 37.94 96 VAL A O 1
ATOM 751 N N . GLN A 1 97 ? -0.612 15.785 13.255 1.00 41.91 97 GLN A N 1
ATOM 752 C CA . GLN A 1 97 ? -1.402 15.333 12.132 1.00 41.91 97 GLN A CA 1
ATOM 753 C C . GLN A 1 97 ? -2.151 14.067 12.541 1.00 41.91 97 GLN A C 1
ATOM 755 O O . GLN A 1 97 ? -1.558 13.070 12.948 1.00 41.91 97 GLN A O 1
ATOM 760 N N . CYS A 1 98 ? -3.482 14.122 12.452 1.00 48.88 98 CYS A N 1
ATOM 761 C CA . CYS A 1 98 ? -4.342 12.952 12.576 1.00 48.88 98 CYS A CA 1
ATOM 762 C C . CYS A 1 98 ? -3.679 11.781 11.823 1.00 48.88 98 CYS A C 1
ATOM 764 O O . CYS A 1 98 ? -3.173 12.032 10.732 1.00 48.88 98 CYS A O 1
ATOM 766 N N . PRO A 1 99 ? -3.652 10.532 12.324 1.00 52.25 99 PRO A N 1
ATOM 767 C CA . PRO A 1 99 ? -2.922 9.446 11.658 1.00 52.25 99 PRO A CA 1
ATOM 768 C C . PRO A 1 99 ? -3.295 9.272 10.170 1.00 52.25 99 PRO A C 1
ATOM 770 O O . PRO A 1 99 ? -2.467 8.810 9.392 1.00 52.25 99 PRO A O 1
ATOM 773 N N . ALA A 1 100 ? -4.477 9.752 9.760 1.00 45.28 100 ALA A N 1
ATOM 774 C CA . ALA A 1 100 ? -4.891 9.902 8.363 1.00 45.28 100 ALA A CA 1
ATOM 775 C C . ALA A 1 100 ? -3.991 10.828 7.526 1.00 45.28 100 ALA A C 1
ATOM 777 O O . ALA A 1 100 ? -3.650 10.490 6.396 1.00 45.28 100 ALA A O 1
ATOM 778 N N . CYS A 1 101 ? -3.578 11.966 8.075 1.00 45.94 101 CYS A N 1
ATOM 779 C CA . CYS A 1 101 ? -2.717 12.952 7.430 1.00 45.94 101 CYS A CA 1
ATOM 780 C C . CYS A 1 101 ? -1.268 12.458 7.305 1.00 45.94 101 CYS A C 1
ATOM 782 O O . CYS A 1 101 ? -0.634 12.730 6.291 1.00 45.94 101 CYS A O 1
ATOM 784 N N . ALA A 1 102 ? -0.781 11.648 8.254 1.00 51.34 102 ALA A N 1
ATOM 785 C CA . ALA A 1 102 ? 0.514 10.981 8.111 1.00 51.34 102 ALA A CA 1
ATOM 786 C C . ALA A 1 102 ? 0.504 10.009 6.918 1.00 51.34 102 ALA A C 1
ATOM 788 O O . ALA A 1 102 ? 1.411 10.045 6.094 1.00 51.34 102 ALA A O 1
ATOM 789 N N . SER A 1 103 ? -0.558 9.210 6.753 1.00 51.50 103 SER A N 1
ATOM 790 C CA . SER A 1 103 ? -0.733 8.354 5.568 1.00 51.50 103 SER A CA 1
ATOM 791 C C . SER A 1 103 ? -0.854 9.149 4.260 1.00 51.50 103 SER A C 1
ATOM 793 O O . SER A 1 103 ? -0.344 8.695 3.241 1.00 51.50 103 SER A O 1
ATOM 795 N N . ILE A 1 104 ? -1.448 10.348 4.281 1.00 56.22 104 ILE A N 1
ATOM 796 C CA . ILE A 1 104 ? -1.467 11.256 3.120 1.00 56.22 104 ILE A CA 1
ATOM 797 C C . ILE A 1 104 ? -0.054 11.786 2.820 1.00 56.22 104 ILE A C 1
ATOM 799 O O . ILE A 1 104 ? 0.356 11.798 1.667 1.00 56.22 104 ILE A O 1
ATOM 803 N N . GLY A 1 105 ? 0.737 12.150 3.834 1.00 58.09 105 GLY A N 1
ATOM 804 C CA . GLY A 1 105 ? 2.139 12.545 3.654 1.00 58.09 105 GLY A CA 1
ATOM 805 C C . GLY A 1 105 ? 3.000 11.435 3.040 1.00 58.09 105 GLY A C 1
ATOM 806 O O . GLY A 1 105 ? 3.789 11.702 2.136 1.00 58.09 105 GLY A O 1
ATOM 807 N N . VAL A 1 106 ? 2.791 10.175 3.450 1.00 59.97 106 VAL A N 1
ATOM 808 C CA . VAL A 1 106 ? 3.429 9.006 2.811 1.00 59.97 106 VAL A CA 1
ATOM 809 C C . VAL A 1 106 ? 2.957 8.818 1.368 1.00 59.97 106 VAL A C 1
ATOM 811 O O . VAL A 1 106 ? 3.750 8.401 0.533 1.00 59.97 106 VAL A O 1
ATOM 814 N N . LEU A 1 107 ? 1.704 9.161 1.053 1.00 56.91 107 LEU A N 1
ATOM 815 C CA . LEU A 1 107 ? 1.169 9.144 -0.314 1.00 56.91 107 LEU A CA 1
ATOM 816 C C . LEU A 1 107 ? 1.898 10.125 -1.235 1.00 56.91 107 LEU A C 1
ATOM 818 O O . LEU A 1 107 ? 2.150 9.822 -2.398 1.00 56.91 107 LEU A O 1
ATOM 822 N N . PHE A 1 108 ? 2.226 11.305 -0.705 1.00 56.34 108 PHE A N 1
ATOM 823 C CA . PHE A 1 108 ? 2.896 12.358 -1.455 1.00 56.34 108 PHE A CA 1
ATOM 824 C C . PHE A 1 108 ? 4.416 12.215 -1.469 1.00 56.34 108 PHE A C 1
ATOM 826 O O . PHE A 1 108 ? 5.026 12.752 -2.378 1.00 56.34 108 PHE A O 1
ATOM 833 N N . LEU A 1 109 ? 5.041 11.467 -0.554 1.00 57.34 109 LEU A N 1
ATOM 834 C CA . LEU A 1 109 ? 6.491 11.227 -0.571 1.00 57.34 109 LEU A CA 1
ATOM 835 C C . LEU A 1 109 ? 7.019 10.662 -1.913 1.00 57.34 109 LEU A C 1
ATOM 837 O O . LEU A 1 109 ? 7.999 11.197 -2.429 1.00 57.34 109 LEU A O 1
ATOM 841 N N . PRO A 1 110 ? 6.392 9.631 -2.519 1.00 52.66 110 PRO A N 1
ATOM 842 C CA . PRO A 1 110 ? 6.790 9.137 -3.836 1.00 52.66 110 PRO A CA 1
ATOM 843 C C . PRO A 1 110 ? 6.267 10.005 -4.993 1.00 52.66 110 PRO A C 1
ATOM 845 O O . PRO A 1 110 ? 6.768 9.879 -6.106 1.00 52.66 110 PRO A O 1
ATOM 848 N N . LEU A 1 111 ? 5.278 10.877 -4.754 1.00 52.25 111 LEU A N 1
ATOM 849 C CA . LEU A 1 111 ? 4.660 11.726 -5.781 1.00 52.25 111 LEU A CA 1
ATOM 850 C C . LEU A 1 111 ? 5.352 13.093 -5.940 1.00 52.25 111 LEU A C 1
ATOM 852 O O . LEU A 1 111 ? 5.368 13.638 -7.037 1.00 52.25 111 LEU A O 1
ATOM 856 N N . SER A 1 112 ? 5.889 13.671 -4.859 1.00 50.56 112 SER A N 1
ATOM 857 C CA . SER A 1 112 ? 6.295 15.084 -4.804 1.00 50.56 112 SER A CA 1
ATOM 858 C C . SER A 1 112 ? 7.774 15.334 -5.076 1.00 50.56 112 SER A C 1
ATOM 860 O O . SER A 1 112 ? 8.122 16.420 -5.529 1.00 50.56 112 SER A O 1
ATOM 862 N N . VAL A 1 113 ? 8.650 14.357 -4.830 1.00 45.31 113 VAL A N 1
ATOM 863 C CA . VAL A 1 113 ? 10.100 14.560 -4.993 1.00 45.31 113 VAL A CA 1
ATOM 864 C C . VAL A 1 113 ? 10.621 13.916 -6.277 1.00 45.31 113 VAL A C 1
ATOM 866 O O . VAL A 1 113 ? 11.733 14.229 -6.697 1.00 45.31 113 VAL A O 1
ATOM 869 N N . VAL A 1 114 ? 9.861 13.014 -6.926 1.00 45.75 114 VAL A N 1
ATOM 870 C CA . VAL A 1 114 ? 10.503 12.140 -7.910 1.00 45.75 114 VAL A CA 1
ATOM 871 C C . VAL A 1 114 ? 9.691 11.547 -9.062 1.00 45.75 114 VAL A C 1
ATOM 873 O O . VAL A 1 114 ? 9.888 10.404 -9.479 1.00 45.75 114 VAL A O 1
ATOM 876 N N . THR A 1 115 ? 8.864 12.355 -9.700 1.00 48.62 115 THR A N 1
ATOM 877 C CA . THR A 1 115 ? 8.259 11.963 -10.982 1.00 48.62 115 THR A CA 1
ATOM 878 C C . THR A 1 115 ? 9.265 11.850 -12.141 1.00 48.62 115 THR A C 1
ATOM 880 O O . THR A 1 115 ? 8.885 11.358 -13.195 1.00 48.62 115 THR A O 1
ATOM 883 N N . PHE A 1 116 ? 10.548 12.222 -11.965 1.00 45.12 116 PHE A N 1
ATOM 884 C CA . PHE A 1 116 ? 11.549 12.171 -13.050 1.00 45.12 116 PHE A CA 1
ATOM 885 C C . PHE A 1 116 ? 12.844 11.373 -12.766 1.00 45.12 116 PHE A C 1
ATOM 887 O O . PHE A 1 116 ? 13.452 10.876 -13.706 1.00 45.12 116 PHE A O 1
ATOM 894 N N . PHE A 1 117 ? 13.276 11.190 -11.507 1.00 38.38 117 PHE A N 1
ATOM 895 C CA . PHE A 1 117 ? 14.595 10.592 -11.181 1.00 38.38 117 PHE A CA 1
ATOM 896 C C . PHE A 1 117 ? 14.587 9.251 -10.409 1.00 38.38 117 PHE A C 1
ATOM 898 O O . PHE A 1 117 ? 15.631 8.613 -10.306 1.00 38.38 117 PHE A O 1
ATOM 905 N N . THR A 1 118 ? 13.458 8.771 -9.871 1.00 49.75 118 THR A N 1
ATOM 906 C CA . THR A 1 118 ? 13.406 7.542 -9.044 1.00 49.75 118 THR A CA 1
ATOM 907 C C . THR A 1 118 ? 12.196 6.672 -9.355 1.00 49.75 118 THR A C 1
ATOM 909 O O . THR A 1 118 ? 11.645 6.047 -8.445 1.00 49.75 118 THR A O 1
ATOM 912 N N . ALA A 1 119 ? 11.794 6.581 -10.624 1.00 52.12 119 ALA A N 1
ATOM 913 C CA . ALA A 1 119 ? 10.661 5.752 -11.048 1.00 52.12 119 ALA A CA 1
ATOM 914 C C . ALA A 1 119 ? 10.714 4.301 -10.511 1.00 52.12 119 ALA A C 1
ATOM 916 O O . ALA A 1 119 ? 9.696 3.625 -10.459 1.00 52.12 119 ALA A O 1
ATOM 917 N N . PHE A 1 120 ? 11.874 3.829 -10.036 1.00 56.72 120 PHE A N 1
ATOM 918 C CA . PHE A 1 120 ? 12.069 2.469 -9.547 1.00 56.72 120 PHE A CA 1
ATOM 919 C C . PHE A 1 120 ? 13.065 2.337 -8.382 1.00 56.72 120 PHE A C 1
ATOM 921 O O . PHE A 1 120 ? 13.701 1.292 -8.244 1.00 56.72 120 PHE A O 1
ATOM 928 N N . SER A 1 121 ? 13.228 3.358 -7.527 1.00 68.94 121 SER A N 1
ATOM 929 C CA . SER A 1 121 ? 14.120 3.204 -6.363 1.00 68.94 121 SER A CA 1
ATOM 930 C C . SER A 1 121 ? 13.490 2.283 -5.316 1.00 68.94 121 SER A C 1
ATOM 932 O O . SER A 1 121 ? 12.653 2.686 -4.507 1.00 68.94 121 SER A O 1
ATOM 934 N N . THR A 1 122 ? 13.923 1.024 -5.328 1.00 77.19 122 THR A N 1
ATOM 935 C CA . THR A 1 122 ? 13.532 -0.025 -4.380 1.00 77.19 122 THR A CA 1
ATOM 936 C C . THR A 1 122 ? 13.695 0.436 -2.928 1.00 77.19 122 THR A C 1
ATOM 938 O O . THR A 1 122 ? 12.842 0.153 -2.091 1.00 77.19 122 THR A O 1
ATOM 941 N N . TRP A 1 123 ? 14.733 1.226 -2.638 1.00 79.06 123 TRP A N 1
ATOM 942 C CA . TRP A 1 123 ? 15.000 1.785 -1.311 1.00 79.06 123 TRP A CA 1
ATOM 943 C C . TRP A 1 123 ? 13.908 2.733 -0.815 1.00 79.06 123 TRP A C 1
ATOM 945 O O . TRP A 1 123 ? 13.530 2.661 0.353 1.00 79.06 123 TRP A O 1
ATOM 955 N N . LEU A 1 124 ? 13.360 3.582 -1.690 1.00 76.75 124 LEU A N 1
ATOM 956 C CA . LEU A 1 124 ? 12.267 4.485 -1.316 1.00 76.75 124 LEU A CA 1
ATOM 957 C C . LEU A 1 124 ? 10.982 3.708 -1.017 1.00 76.75 124 LEU A C 1
ATOM 959 O O . LEU A 1 124 ? 10.316 3.992 -0.023 1.00 76.75 124 LEU A O 1
ATOM 963 N N . ASN A 1 125 ? 10.673 2.684 -1.818 1.00 75.94 125 ASN A N 1
ATOM 964 C CA . ASN A 1 125 ? 9.527 1.807 -1.564 1.00 75.94 125 ASN A CA 1
ATOM 965 C C . ASN A 1 125 ? 9.676 1.052 -0.236 1.00 75.94 125 ASN A C 1
ATOM 967 O O . ASN A 1 125 ? 8.731 0.993 0.550 1.00 75.94 125 ASN A O 1
ATOM 971 N N . LEU A 1 126 ? 10.869 0.527 0.056 1.00 82.12 126 LEU A N 1
ATOM 972 C CA . LEU A 1 126 ? 11.158 -0.128 1.333 1.00 82.12 126 LEU A CA 1
ATOM 973 C C . LEU A 1 126 ? 11.020 0.834 2.516 1.00 82.12 126 LEU A C 1
ATOM 975 O O . LEU A 1 126 ? 10.420 0.469 3.526 1.00 82.12 126 LEU A O 1
ATOM 979 N N . LEU A 1 127 ? 11.514 2.067 2.388 1.00 80.44 127 LEU A N 1
ATOM 980 C CA . LEU A 1 127 ? 11.370 3.090 3.421 1.00 80.44 127 LEU A CA 1
ATOM 981 C C . LEU A 1 127 ? 9.895 3.435 3.669 1.00 80.44 127 LEU A C 1
ATOM 983 O O . LEU A 1 127 ? 9.464 3.504 4.819 1.00 80.44 127 LEU A O 1
ATOM 987 N N . ALA A 1 128 ? 9.103 3.596 2.607 1.00 77.75 128 ALA A N 1
ATOM 988 C CA . ALA A 1 128 ? 7.675 3.881 2.710 1.00 77.75 128 ALA A CA 1
ATOM 989 C C . ALA A 1 128 ? 6.903 2.725 3.375 1.00 77.75 128 ALA A C 1
ATOM 991 O O . ALA A 1 128 ? 6.076 2.957 4.259 1.00 77.75 128 ALA A O 1
ATOM 992 N N . ILE A 1 129 ? 7.221 1.476 3.018 1.00 83.94 129 ILE A N 1
ATOM 993 C CA . ILE A 1 129 ? 6.674 0.274 3.664 1.00 83.94 129 ILE A CA 1
ATOM 994 C C . ILE A 1 129 ? 7.056 0.234 5.148 1.00 83.94 129 ILE A C 1
A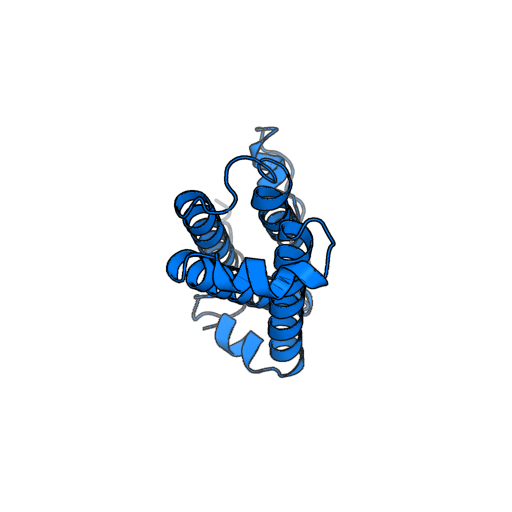TOM 996 O O . ILE A 1 129 ? 6.191 0.018 5.998 1.00 83.94 129 ILE A O 1
ATOM 1000 N N . ALA A 1 130 ? 8.325 0.481 5.482 1.00 81.19 130 ALA A N 1
ATOM 1001 C CA . ALA A 1 130 ? 8.793 0.509 6.864 1.00 81.19 130 ALA A CA 1
ATOM 1002 C C . ALA A 1 130 ? 8.058 1.577 7.688 1.00 81.19 130 ALA A C 1
ATOM 1004 O O . ALA A 1 130 ? 7.657 1.319 8.823 1.00 81.19 130 ALA A O 1
ATOM 1005 N N . LEU A 1 131 ? 7.805 2.749 7.102 1.00 80.19 131 LEU A N 1
ATOM 1006 C CA . LEU A 1 131 ? 7.066 3.834 7.745 1.00 80.19 131 LEU A CA 1
ATOM 1007 C C . LEU A 1 131 ? 5.578 3.483 7.956 1.00 80.19 131 LEU A C 1
ATOM 1009 O O . LEU A 1 131 ? 5.011 3.780 9.012 1.00 80.19 131 LEU A O 1
ATOM 1013 N N . LEU A 1 132 ? 4.945 2.791 7.002 1.00 80.94 132 LEU A N 1
ATOM 1014 C CA . LEU A 1 132 ? 3.581 2.263 7.157 1.00 80.94 132 LEU A CA 1
ATOM 1015 C C . LEU A 1 132 ? 3.494 1.189 8.251 1.00 80.94 132 LEU A C 1
ATOM 1017 O O . LEU A 1 132 ? 2.580 1.195 9.074 1.00 80.94 132 LEU A O 1
ATOM 1021 N N . LEU A 1 133 ? 4.469 0.286 8.321 1.00 83.06 133 LEU A N 1
ATOM 1022 C CA . LEU A 1 133 ? 4.528 -0.707 9.394 1.00 83.06 133 LEU A CA 1
ATOM 1023 C C . LEU A 1 133 ? 4.759 -0.044 10.756 1.00 83.06 133 LEU A C 1
ATOM 1025 O O . LEU A 1 133 ? 4.093 -0.392 11.731 1.00 83.06 133 LEU A O 1
ATOM 1029 N N . PHE A 1 134 ? 5.647 0.950 10.821 1.00 79.75 134 PHE A N 1
ATOM 1030 C CA . PHE A 1 134 ? 5.896 1.727 12.032 1.00 79.75 134 PHE A CA 1
ATOM 1031 C C . PHE A 1 134 ? 4.638 2.458 12.514 1.00 79.75 134 PHE A C 1
ATOM 1033 O O . PHE A 1 134 ? 4.333 2.444 13.710 1.00 79.75 134 PHE A O 1
ATOM 1040 N N . THR A 1 135 ? 3.863 3.049 11.601 1.00 75.56 135 THR A N 1
ATOM 1041 C CA . THR A 1 135 ? 2.580 3.674 11.954 1.00 75.56 135 THR A CA 1
ATOM 1042 C C . THR A 1 135 ? 1.577 2.634 12.456 1.00 75.56 135 THR A C 1
ATOM 1044 O O . THR A 1 135 ? 1.032 2.816 13.542 1.00 75.56 135 THR A O 1
ATOM 1047 N N . LEU A 1 136 ? 1.394 1.495 11.780 1.00 80.31 136 LEU A N 1
ATOM 1048 C CA . LEU A 1 136 ? 0.530 0.407 12.268 1.00 80.31 136 LEU A CA 1
ATOM 1049 C C . LEU A 1 136 ? 0.930 -0.100 13.665 1.00 80.31 136 LEU A C 1
ATOM 1051 O O . LEU A 1 136 ? 0.063 -0.318 14.518 1.00 80.31 136 LEU A O 1
ATOM 1055 N N . LEU A 1 137 ? 2.233 -0.242 13.922 1.00 80.75 137 LEU A N 1
ATOM 1056 C CA . LEU A 1 137 ? 2.772 -0.592 15.238 1.00 80.75 137 LEU A CA 1
ATOM 1057 C C . LEU A 1 137 ? 2.416 0.468 16.286 1.00 80.75 137 LEU A C 1
ATOM 1059 O O . LEU A 1 137 ? 1.903 0.126 17.353 1.00 80.75 137 LEU A O 1
ATOM 1063 N N . ARG A 1 138 ? 2.610 1.754 15.972 1.00 74.38 138 ARG A N 1
ATOM 1064 C CA . ARG A 1 138 ? 2.266 2.876 16.861 1.00 74.38 138 ARG A CA 1
ATOM 1065 C C . ARG A 1 138 ? 0.770 2.994 17.144 1.00 74.38 138 ARG A C 1
ATOM 1067 O O . ARG A 1 138 ? 0.409 3.364 18.257 1.00 74.38 138 ARG A O 1
ATOM 1074 N N . LEU A 1 139 ? -0.093 2.644 16.189 1.00 70.06 139 LEU A N 1
ATOM 1075 C CA . LEU A 1 139 ? -1.548 2.591 16.383 1.00 70.06 139 LEU A CA 1
ATOM 1076 C C . LEU A 1 139 ? -2.007 1.317 17.125 1.00 70.06 139 LEU A C 1
ATOM 1078 O O . LEU A 1 139 ? -3.206 1.098 17.312 1.00 70.06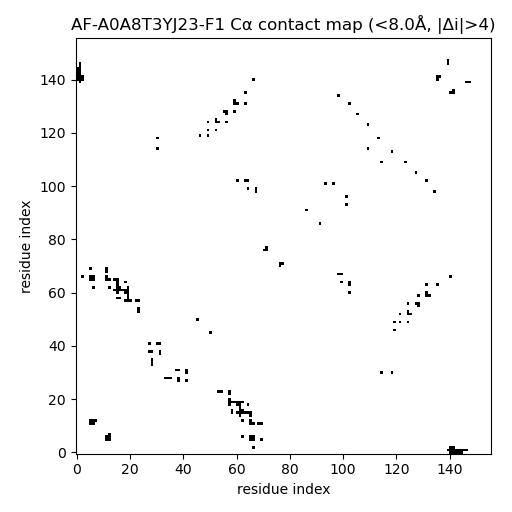 139 LEU A O 1
ATOM 1082 N N . GLY A 1 140 ? -1.079 0.452 17.540 1.00 77.19 140 GLY A N 1
ATOM 1083 C CA . GLY A 1 140 ? -1.386 -0.744 18.316 1.00 77.19 140 GLY A CA 1
ATOM 1084 C C . GLY A 1 140 ? -2.067 -1.856 17.516 1.00 77.19 140 GLY A C 1
ATOM 1085 O O . GLY A 1 140 ? -2.667 -2.741 18.128 1.00 77.19 140 GLY A O 1
ATOM 1086 N N . ALA A 1 141 ? -1.961 -1.861 16.180 1.00 77.00 141 ALA A N 1
ATOM 1087 C CA . ALA A 1 141 ? -2.618 -2.839 15.301 1.00 77.00 141 ALA A CA 1
ATOM 1088 C C . ALA A 1 141 ? -2.304 -4.302 15.675 1.00 77.00 141 ALA A C 1
ATOM 1090 O O . ALA A 1 141 ? -3.165 -5.186 15.587 1.00 77.00 141 ALA A O 1
ATOM 1091 N N . PHE A 1 142 ? -1.080 -4.537 16.154 1.00 81.06 142 PHE A N 1
ATOM 1092 C CA . PHE A 1 142 ? -0.568 -5.852 16.540 1.00 81.06 142 PHE A CA 1
ATOM 1093 C C . PHE A 1 142 ? -0.780 -6.200 18.021 1.00 81.06 142 PHE A C 1
ATOM 1095 O O . PHE A 1 142 ? -0.494 -7.322 18.430 1.00 81.06 142 PHE A O 1
ATOM 1102 N N . THR A 1 143 ? -1.320 -5.291 18.838 1.00 75.75 143 THR A N 1
ATOM 1103 C CA . THR A 1 143 ? -1.551 -5.569 20.264 1.00 75.75 143 THR A CA 1
ATOM 1104 C C . THR A 1 143 ? -2.721 -6.547 20.469 1.00 75.75 143 THR A C 1
ATOM 1106 O O . THR A 1 143 ? -3.698 -6.566 19.710 1.00 75.75 143 THR A O 1
ATOM 1109 N N . ALA A 1 144 ? -2.598 -7.432 21.467 1.00 58.75 144 ALA A N 1
ATOM 1110 C CA . ALA A 1 144 ? -3.609 -8.442 21.807 1.00 58.75 144 ALA A CA 1
ATOM 1111 C C . ALA A 1 144 ? -4.661 -7.933 22.817 1.00 58.75 144 ALA A C 1
ATOM 1113 O O . ALA A 1 144 ? -5.781 -8.447 22.841 1.00 58.75 144 ALA A O 1
ATOM 1114 N N . GLY A 1 145 ? -4.327 -6.903 23.604 1.00 50.00 145 GLY A N 1
ATOM 1115 C CA . GLY A 1 145 ? -5.272 -6.181 24.463 1.00 50.00 145 GLY A CA 1
ATOM 1116 C C . GLY A 1 145 ? -6.181 -5.277 23.631 1.00 50.00 145 GLY A C 1
ATOM 1117 O O . GLY A 1 145 ? -5.790 -4.868 22.545 1.00 50.00 145 GLY A O 1
ATOM 1118 N N . GLY A 1 146 ? -7.406 -5.010 24.093 1.00 52.81 146 GLY A N 1
ATOM 1119 C CA . GLY A 1 146 ? -8.381 -4.130 23.428 1.00 52.81 146 GLY A CA 1
ATOM 1120 C C . GLY A 1 146 ? -7.868 -2.702 23.155 1.00 52.81 146 GLY A C 1
ATOM 1121 O O . GLY A 1 146 ? -6.727 -2.400 23.509 1.00 52.81 146 GLY A O 1
ATOM 1122 N N . PRO A 1 147 ? -8.684 -1.837 22.507 1.00 48.50 147 PRO A N 1
ATOM 1123 C CA . PRO A 1 147 ? -8.273 -0.496 22.073 1.00 48.50 147 PRO A CA 1
ATOM 1124 C C . PRO A 1 147 ? -7.526 0.179 23.210 1.00 48.50 147 PRO A C 1
ATOM 1126 O O . PRO A 1 147 ? -8.056 0.225 24.321 1.00 48.50 147 PRO A O 1
ATOM 1129 N N . ALA A 1 148 ? -6.279 0.567 22.925 1.00 49.91 148 ALA A N 1
ATOM 1130 C CA . ALA A 1 148 ? -5.271 0.930 23.906 1.00 49.91 148 ALA A CA 1
ATOM 1131 C C . ALA A 1 148 ? -5.908 1.639 25.101 1.00 49.91 148 ALA A C 1
ATOM 1133 O O . ALA A 1 148 ? -6.359 2.780 24.989 1.00 49.91 148 ALA A O 1
ATOM 1134 N N . THR A 1 149 ? -5.965 0.951 26.244 1.00 43.47 149 THR A N 1
ATOM 1135 C CA . THR A 1 149 ? -6.144 1.636 27.517 1.00 43.47 149 THR A CA 1
ATOM 1136 C C . THR A 1 149 ? -5.037 2.684 27.533 1.00 43.47 149 THR A C 1
ATOM 1138 O O . THR A 1 149 ? -3.867 2.295 27.438 1.00 43.47 149 THR A O 1
ATOM 1141 N N . PRO A 1 150 ? -5.357 3.991 27.539 1.00 43.75 150 PRO A N 1
ATOM 1142 C CA . PRO A 1 150 ? -4.326 5.010 27.533 1.00 43.75 150 PRO A CA 1
ATOM 1143 C C . PRO A 1 150 ? -3.405 4.700 28.703 1.00 43.75 150 PRO A C 1
ATOM 1145 O O . PRO A 1 150 ? -3.899 4.418 29.798 1.00 43.75 150 PRO A O 1
ATOM 1148 N N . LEU A 1 151 ? -2.093 4.680 28.446 1.00 47.66 151 LEU A N 1
ATOM 1149 C CA . LEU A 1 151 ? -1.072 4.553 29.479 1.00 47.66 151 LEU A CA 1
ATOM 1150 C C . LEU A 1 151 ? -1.467 5.503 30.606 1.00 47.66 151 LEU A C 1
ATOM 1152 O O . LEU A 1 151 ? -1.384 6.725 30.467 1.00 47.66 151 LEU A O 1
ATOM 1156 N N . ARG A 1 152 ? -2.003 4.927 31.686 1.00 38.19 152 ARG A N 1
ATOM 1157 C CA . ARG A 1 152 ? -2.441 5.648 32.869 1.00 38.19 152 ARG A CA 1
ATOM 1158 C C . ARG A 1 152 ? -1.166 6.225 33.448 1.00 38.19 152 ARG A C 1
ATOM 1160 O O . ARG A 1 152 ? -0.438 5.526 34.146 1.00 38.19 152 ARG A O 1
ATOM 1167 N N . LYS A 1 153 ? -0.865 7.471 33.079 1.00 42.66 153 LYS A N 1
ATOM 1168 C CA . LYS A 1 153 ? 0.213 8.271 33.650 1.00 42.66 153 LYS A CA 1
ATOM 1169 C C . LYS A 1 153 ? 0.015 8.176 35.163 1.00 42.66 153 LYS A C 1
ATOM 1171 O O . LYS 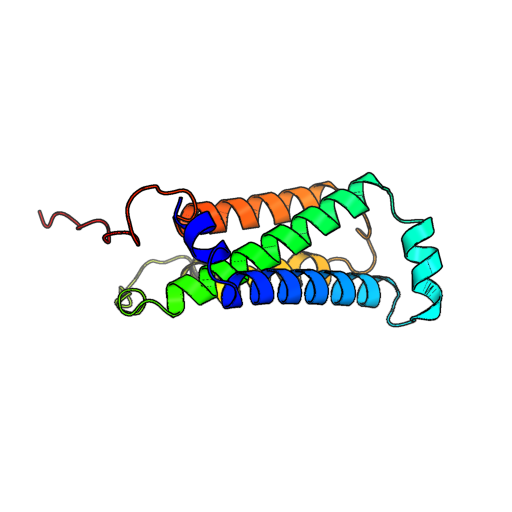A 1 153 ? -0.972 8.705 35.680 1.00 42.66 153 LYS A O 1
ATOM 1176 N N . LYS A 1 154 ? 0.858 7.397 35.851 1.00 45.06 154 LYS A N 1
ATOM 1177 C CA . LYS A 1 154 ? 0.908 7.393 37.314 1.00 45.06 154 LYS A CA 1
ATOM 1178 C C . LYS A 1 154 ? 1.209 8.843 37.683 1.00 45.06 154 LYS A C 1
ATOM 1180 O O . LYS A 1 154 ? 2.289 9.331 37.373 1.00 45.06 154 LYS A O 1
ATOM 1185 N N . ARG A 1 155 ? 0.213 9.549 38.227 1.00 48.66 155 ARG A N 1
ATOM 1186 C CA . ARG A 1 155 ? 0.454 10.775 38.986 1.00 48.66 155 ARG A CA 1
ATOM 1187 C C . ARG A 1 155 ? 1.274 10.342 40.191 1.00 48.66 155 ARG A C 1
ATOM 1189 O O . ARG A 1 155 ? 0.736 9.677 41.072 1.00 48.66 155 ARG A O 1
ATOM 1196 N N . THR A 1 156 ? 2.566 10.606 40.129 1.00 55.00 156 THR A N 1
ATOM 1197 C CA . THR A 1 156 ? 3.380 10.893 41.306 1.00 55.00 156 THR A CA 1
ATOM 1198 C C . THR A 1 156 ? 3.308 12.386 41.535 1.00 55.00 156 THR A C 1
ATOM 1200 O O . THR A 1 156 ? 3.448 13.104 40.515 1.00 55.00 156 THR A O 1
#

Secondary structure (DSSP, 8-state):
-HHHHHHHSHHHHHHHHHHHHHHHHHHHHHHTTT-GGGHHHHHHHS-HHHHHHHHHHHHHHHHHHHHHHHHHTSTTTT----------TTTHHHHSS-HHHHHHHHHHHHHHS-TTT-TT-HHHHHHHHHHHHHHHHHTTTT-SSSS---------

Mean predicted aligned error: 12.43 Å

Foldseek 3Di:
DQLVVLCVDPVLVVQLVVQLVVLLVVLLCVLQVNDPVCSVVCVVPDDPLQVVLSSVLSSLLSSLVSSLVVLVPDPPNPPPDPDDDDDDVVVCVCVVPRLVVVSVVLSCQCVPPDSPPCSPPPVNSVVSSVVSVVSCVVQCVVPPDPRDPPPPPPDD

Sequence (156 aa):
MQLTRALRAPRYALLAAAAALALFWLYAYSQVLFIWQNLDLWLAIAPRVNLGLFIAFSALFGITLSYQAWLRAQPKACSLKAGPQAAGTLLSFLVVQCPACASIGVLFLPLSVVTFFTAFSTWLNLLAIALLLFTLLRLGAFTAGGPATPLRKKRT

Solvent-accessible surface area (backbone atoms only — not comparable to full-atom values): 9155 Å² total; per-residue (Å²): 82,48,47,62,58,42,49,68,38,64,73,34,35,50,45,12,51,51,44,13,50,51,49,47,50,53,49,53,41,58,74,39,73,72,40,78,86,43,48,64,56,49,64,71,68,50,54,68,69,54,52,50,51,49,52,51,40,25,48,52,50,7,47,51,54,24,46,52,53,50,46,67,71,35,94,75,61,84,69,74,72,84,74,83,85,82,91,52,90,71,61,49,60,67,68,70,36,56,74,67,52,46,56,49,51,61,60,39,56,69,60,73,78,30,87,84,82,48,91,72,48,58,67,60,55,50,51,54,42,51,50,52,52,50,47,41,54,73,72,42,34,74,36,80,66,71,86,76,74,71,81,75,75,77,83,123